Protein AF-D0A0I2-F1 (afdb_monomer_lite)

Structure (mmCIF, N/CA/C/O backbone):
data_AF-D0A0I2-F1
#
_entry.id   AF-D0A0I2-F1
#
loop_
_atom_site.group_PDB
_atom_site.id
_atom_site.type_symbol
_atom_site.label_atom_id
_atom_site.label_alt_id
_atom_site.label_comp_id
_atom_site.label_asym_id
_atom_site.label_entity_id
_atom_site.label_seq_id
_atom_site.pdbx_PDB_ins_code
_atom_site.Cartn_x
_atom_site.Cartn_y
_atom_site.Cartn_z
_atom_site.occupancy
_atom_site.B_iso_or_equiv
_atom_site.auth_seq_id
_atom_site.auth_comp_id
_atom_site.auth_asym_id
_atom_site.auth_atom_id
_atom_site.pdbx_PDB_model_num
ATOM 1 N N . MET A 1 1 ? 7.404 -33.463 46.303 1.00 35.62 1 MET A N 1
ATOM 2 C CA . MET A 1 1 ? 6.006 -33.012 46.134 1.00 35.62 1 MET A CA 1
ATOM 3 C C . MET A 1 1 ? 6.028 -31.801 45.209 1.00 35.62 1 MET A C 1
ATOM 5 O O . MET A 1 1 ? 6.308 -30.707 45.674 1.00 35.62 1 MET A O 1
ATOM 9 N N . SER A 1 2 ? 5.887 -32.007 43.897 1.00 42.53 2 SER A N 1
ATOM 10 C CA . SER A 1 2 ? 5.952 -30.939 42.888 1.00 42.53 2 SER A CA 1
ATOM 11 C C . SER A 1 2 ? 4.595 -30.244 42.778 1.00 42.53 2 SER A C 1
ATOM 13 O O . SER A 1 2 ? 3.611 -30.884 42.399 1.00 42.53 2 SER A O 1
ATOM 15 N N . LEU A 1 3 ? 4.545 -28.959 43.124 1.00 47.94 3 LEU A N 1
ATOM 16 C CA . LEU A 1 3 ? 3.381 -28.103 42.920 1.00 47.94 3 LEU A CA 1
ATOM 17 C C . LEU A 1 3 ? 3.117 -28.014 41.413 1.00 47.94 3 LEU A C 1
ATOM 19 O O . LEU A 1 3 ? 3.904 -27.432 40.675 1.00 47.94 3 LEU A O 1
ATOM 23 N N . ARG A 1 4 ? 2.043 -28.655 40.947 1.00 51.91 4 ARG A N 1
ATOM 24 C CA . ARG A 1 4 ? 1.527 -28.429 39.597 1.00 51.91 4 ARG A CA 1
ATOM 25 C C . ARG A 1 4 ? 0.858 -27.062 39.608 1.00 51.91 4 ARG A C 1
ATOM 27 O O . ARG A 1 4 ? -0.255 -26.930 40.111 1.00 51.91 4 ARG A O 1
ATOM 34 N N . GLU A 1 5 ? 1.569 -26.058 39.114 1.00 54.38 5 GLU A N 1
ATOM 35 C CA . GLU A 1 5 ? 0.975 -24.782 38.741 1.00 54.38 5 GLU A CA 1
ATOM 36 C C . GLU A 1 5 ? -0.090 -25.063 37.678 1.00 54.38 5 GLU A C 1
ATOM 38 O O . GLU A 1 5 ? 0.164 -25.695 36.653 1.00 54.38 5 GLU A O 1
ATOM 43 N N . ILE A 1 6 ? -1.327 -24.688 37.985 1.00 58.00 6 ILE A N 1
ATOM 44 C CA . ILE A 1 6 ? -2.437 -24.758 37.045 1.00 58.00 6 ILE A CA 1
ATOM 45 C C . ILE A 1 6 ? -2.202 -23.606 36.071 1.00 58.00 6 ILE A C 1
ATOM 47 O O . ILE A 1 6 ? -2.429 -22.449 36.423 1.00 58.00 6 ILE A O 1
ATOM 51 N N . GLU A 1 7 ? -1.702 -23.912 34.875 1.00 58.47 7 GLU A N 1
ATOM 52 C CA . GLU A 1 7 ? -1.634 -22.954 33.775 1.00 58.47 7 GLU A CA 1
ATOM 53 C C . GLU A 1 7 ? -3.057 -22.452 33.492 1.00 58.47 7 GLU A C 1
ATOM 55 O O . GLU A 1 7 ? -3.913 -23.173 32.975 1.00 58.47 7 GLU A O 1
ATOM 60 N N . LEU A 1 8 ? -3.342 -21.218 33.913 1.00 54.88 8 LEU A N 1
ATOM 61 C CA . LEU A 1 8 ? -4.572 -20.516 33.574 1.00 54.88 8 LEU A CA 1
ATOM 62 C C . LEU A 1 8 ? -4.639 -20.429 32.051 1.00 54.88 8 LEU A C 1
ATOM 64 O O . LEU A 1 8 ? -3.781 -19.801 31.430 1.00 54.88 8 LEU A O 1
ATOM 68 N N . ALA A 1 9 ? -5.653 -21.067 31.464 1.00 54.72 9 ALA A N 1
ATOM 69 C CA . ALA A 1 9 ? -5.948 -20.962 30.045 1.00 54.72 9 ALA A CA 1
ATOM 70 C C . ALA A 1 9 ? -5.943 -19.480 29.656 1.00 54.72 9 ALA A C 1
ATOM 72 O O . ALA A 1 9 ? -6.775 -18.703 30.133 1.00 54.72 9 ALA A O 1
ATOM 73 N N . GLN A 1 10 ? -4.966 -19.082 28.837 1.00 57.22 10 GLN A N 1
ATOM 74 C CA . GLN A 1 10 ? -4.901 -17.728 28.318 1.00 57.22 10 GLN A CA 1
ATOM 75 C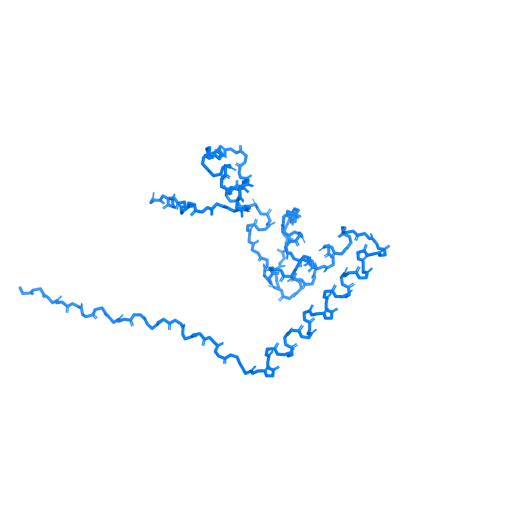 C . GLN A 1 10 ? -6.218 -17.458 27.597 1.00 57.22 10 GLN A C 1
ATOM 77 O O . GLN A 1 10 ? -6.601 -18.192 26.684 1.00 57.22 10 GLN A O 1
ATOM 82 N N . VAL A 1 11 ? -6.942 -16.444 28.067 1.00 52.91 11 VAL A N 1
ATOM 83 C CA . VAL A 1 11 ? -8.180 -15.980 27.450 1.00 52.91 11 VAL A CA 1
ATOM 84 C C . VAL A 1 11 ? -7.836 -15.641 26.005 1.00 52.91 11 VAL A C 1
ATOM 86 O O . VAL A 1 11 ? -7.155 -14.650 25.751 1.00 52.91 11 VAL A O 1
ATOM 89 N N . GLN A 1 12 ? -8.264 -16.489 25.065 1.00 60.31 12 GLN A N 1
ATOM 90 C CA . GLN A 1 12 ? -8.186 -16.161 23.647 1.00 60.31 12 GLN A CA 1
ATOM 91 C C . GLN A 1 12 ? -8.853 -14.795 23.467 1.00 60.31 12 GLN A C 1
ATOM 93 O O . GLN A 1 12 ? -9.923 -14.577 24.054 1.00 60.31 12 GLN A O 1
ATOM 98 N N . PRO A 1 13 ? -8.232 -13.854 22.734 1.00 55.72 13 PRO A N 1
ATOM 99 C CA . PRO A 1 13 ? -8.831 -12.550 22.523 1.00 55.72 13 PRO A CA 1
ATOM 100 C C . PRO A 1 13 ? -10.205 -12.794 21.908 1.00 55.72 13 PRO A C 1
ATOM 102 O O . PRO A 1 13 ? -10.310 -13.359 20.822 1.00 55.72 13 PRO A O 1
ATOM 105 N N . ARG A 1 14 ? -11.262 -12.448 22.654 1.00 57.88 14 ARG A N 1
ATOM 106 C CA . ARG A 1 14 ? -12.635 -12.501 22.152 1.00 57.88 14 ARG A CA 1
ATOM 107 C C . ARG A 1 14 ? -12.631 -11.796 20.805 1.00 57.88 14 ARG A C 1
ATOM 109 O O . ARG A 1 14 ? -12.257 -10.624 20.758 1.00 57.88 14 ARG A O 1
ATOM 116 N N . GLU A 1 15 ? -13.028 -12.504 19.749 1.00 59.62 15 GLU A N 1
ATOM 117 C CA . GLU A 1 15 ? -13.300 -11.896 18.450 1.00 59.62 15 GLU A CA 1
ATOM 118 C C . GLU A 1 15 ? -14.103 -10.620 18.709 1.00 59.62 15 GLU A C 1
ATOM 120 O O . GLU A 1 15 ? -15.148 -10.656 19.369 1.00 59.62 15 GLU A O 1
ATOM 125 N N . HIS A 1 16 ? -13.555 -9.468 18.316 1.00 62.88 16 HIS A N 1
ATOM 126 C CA . HIS A 1 16 ? -14.224 -8.192 18.510 1.00 62.88 16 HIS A CA 1
ATOM 127 C C . HIS A 1 16 ? -15.508 -8.207 17.676 1.00 62.88 16 HIS A C 1
ATOM 129 O O . HIS A 1 16 ? -15.489 -7.905 16.485 1.00 62.88 16 HIS A O 1
ATOM 135 N N . LEU A 1 17 ? -16.621 -8.586 18.308 1.00 65.62 17 LEU A N 1
ATOM 136 C CA . LEU A 1 17 ? -17.964 -8.477 17.755 1.00 65.62 17 LEU A CA 1
ATOM 137 C C . LEU A 1 17 ? -18.254 -6.990 17.537 1.00 65.62 17 LEU A C 1
ATOM 139 O O . LEU A 1 17 ? -18.674 -6.278 18.447 1.00 65.62 17 LEU A O 1
ATOM 143 N N . LEU A 1 18 ? -17.956 -6.514 16.331 1.00 74.19 18 LEU A N 1
ATOM 144 C CA . LEU A 1 18 ? -18.282 -5.166 15.893 1.00 74.19 18 LEU A CA 1
ATOM 145 C C . LEU A 1 18 ? -19.782 -5.086 15.633 1.00 74.19 18 LEU A C 1
ATOM 147 O O . LEU A 1 18 ? -20.371 -5.980 15.020 1.00 74.19 18 LEU A O 1
ATOM 151 N N . HIS A 1 19 ? -2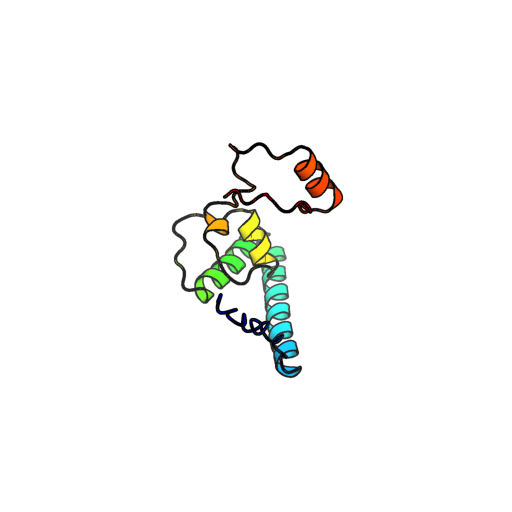0.404 -3.997 16.078 1.00 81.81 19 HIS A N 1
ATOM 152 C CA . HIS A 1 19 ? -21.804 -3.759 15.778 1.00 81.81 19 HIS A CA 1
ATOM 153 C C . HIS A 1 19 ? -21.979 -3.611 14.252 1.00 81.81 19 HIS A C 1
ATOM 155 O O . HIS A 1 19 ? -21.142 -2.974 13.605 1.00 81.81 19 HIS A O 1
ATOM 161 N N . PRO A 1 20 ? -23.055 -4.143 13.640 1.00 79.69 20 PRO A N 1
ATOM 162 C CA . PRO A 1 20 ? -23.248 -4.082 12.190 1.00 79.69 20 PRO A CA 1
ATOM 163 C C . PRO A 1 20 ? -23.163 -2.662 11.612 1.00 79.69 20 PRO A C 1
ATOM 165 O O . PRO A 1 20 ? -22.601 -2.472 10.535 1.00 79.69 20 PRO A O 1
ATOM 168 N N . CYS A 1 21 ? -23.653 -1.648 12.339 1.00 80.75 21 CYS A N 1
ATOM 169 C CA . CYS A 1 21 ? -23.507 -0.248 11.919 1.00 80.75 21 CYS A CA 1
ATOM 170 C C . CYS A 1 21 ? -22.042 0.196 11.838 1.00 80.75 21 CYS A C 1
ATOM 172 O O . CYS A 1 21 ? -21.687 0.888 10.888 1.00 80.75 21 CYS A O 1
ATOM 174 N N . ASP A 1 22 ? -21.187 -0.234 12.767 1.00 77.50 22 ASP A N 1
ATOM 175 C CA . ASP A 1 22 ? -19.767 0.132 12.773 1.00 77.50 22 ASP A CA 1
ATOM 176 C C . ASP A 1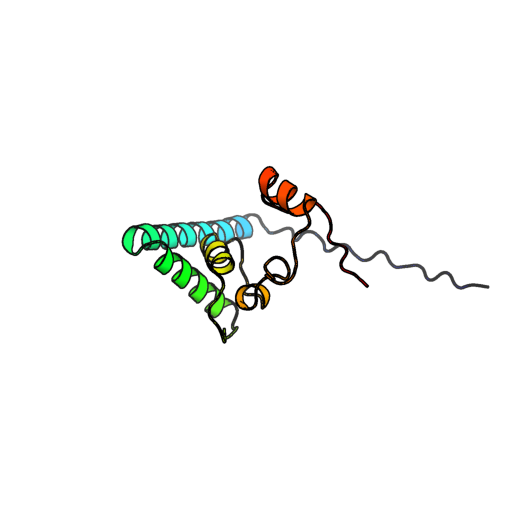 22 ? -19.045 -0.504 11.582 1.00 77.50 22 ASP A C 1
ATOM 178 O O . ASP A 1 22 ? -18.192 0.120 10.951 1.00 77.50 22 ASP A O 1
ATOM 182 N N . VAL A 1 23 ? -19.423 -1.738 11.230 1.00 76.44 23 VAL A N 1
ATOM 183 C CA . VAL A 1 23 ? -18.901 -2.435 10.047 1.00 76.44 23 VAL A CA 1
ATOM 184 C C . VAL A 1 23 ? -19.312 -1.705 8.768 1.00 76.44 23 VAL A C 1
ATOM 186 O O . VAL A 1 23 ? -18.464 -1.431 7.917 1.00 76.44 23 VAL A O 1
ATOM 189 N N . ILE A 1 24 ? -20.591 -1.338 8.641 1.00 78.12 24 ILE A N 1
ATOM 190 C CA . ILE A 1 24 ? -21.104 -0.613 7.471 1.00 78.12 24 ILE A CA 1
ATOM 191 C C . ILE A 1 24 ? -20.408 0.745 7.340 1.00 78.12 24 ILE A C 1
ATOM 193 O O . ILE A 1 24 ? -19.909 1.061 6.262 1.00 78.12 24 ILE A O 1
ATOM 197 N N . GLN A 1 25 ? -20.300 1.512 8.427 1.00 78.06 25 GLN A N 1
ATOM 198 C CA . GLN A 1 25 ? -19.653 2.826 8.426 1.00 78.06 25 GLN A CA 1
ATOM 199 C C . GLN A 1 25 ? -18.165 2.742 8.065 1.00 78.06 25 GLN A C 1
ATOM 201 O O . GLN A 1 25 ? -17.699 3.501 7.213 1.00 78.06 25 GLN A O 1
ATOM 206 N N . ARG A 1 26 ? -17.424 1.781 8.634 1.00 75.31 26 ARG A N 1
ATOM 207 C CA . ARG A 1 26 ? -16.015 1.542 8.271 1.00 75.31 26 ARG A CA 1
ATOM 208 C C . ARG A 1 26 ? -15.869 1.158 6.801 1.00 75.31 26 ARG A C 1
ATOM 210 O O . ARG A 1 26 ? -14.988 1.675 6.119 1.00 75.31 26 ARG A O 1
ATOM 217 N N . SER A 1 27 ? -16.748 0.290 6.301 1.00 78.38 27 SER A N 1
ATOM 218 C CA . SER A 1 27 ? -16.712 -0.149 4.903 1.00 78.38 27 SER A CA 1
ATOM 219 C C . SER A 1 27 ? -17.056 0.975 3.920 1.00 78.38 27 SER A C 1
ATOM 221 O O . SER A 1 27 ? -16.453 1.050 2.853 1.00 78.38 27 SER A O 1
ATOM 223 N N . ALA A 1 28 ? -17.978 1.874 4.281 1.00 83.88 28 ALA A N 1
ATOM 224 C CA . ALA A 1 28 ? -18.335 3.031 3.466 1.00 83.88 28 ALA A CA 1
ATOM 225 C C . ALA A 1 28 ? -17.143 3.986 3.328 1.00 83.88 28 ALA A C 1
ATOM 227 O O . ALA A 1 28 ? -16.756 4.322 2.214 1.00 83.88 28 ALA A O 1
ATOM 228 N N . PHE A 1 29 ? -16.480 4.307 4.443 1.00 81.00 29 PHE A N 1
ATOM 229 C CA . PHE A 1 29 ? -15.283 5.148 4.431 1.00 81.00 29 PHE A CA 1
ATOM 230 C C . PHE A 1 29 ? -14.154 4.554 3.570 1.00 81.00 29 PHE A C 1
ATOM 232 O O . PHE A 1 29 ? -13.511 5.261 2.795 1.00 81.00 29 PHE A O 1
ATOM 239 N N . GLN A 1 30 ? -13.931 3.239 3.661 1.00 82.00 30 GLN A N 1
ATOM 240 C CA . GLN A 1 30 ? -12.933 2.551 2.836 1.00 82.00 30 GLN A CA 1
ATOM 241 C C . GLN A 1 30 ? -13.282 2.583 1.343 1.00 82.00 30 GLN A C 1
ATOM 243 O O . GLN A 1 30 ? -12.389 2.768 0.516 1.00 82.00 30 GLN A O 1
ATOM 248 N N . ARG A 1 31 ? -14.563 2.425 0.988 1.00 85.56 31 ARG A N 1
ATOM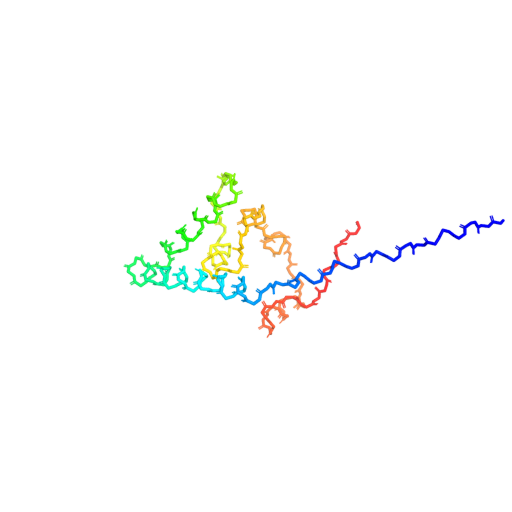 249 C CA . ARG A 1 31 ? -15.029 2.494 -0.407 1.00 85.56 31 ARG A CA 1
ATOM 250 C C . ARG A 1 31 ? -14.856 3.887 -0.994 1.00 85.56 31 ARG A C 1
ATOM 252 O O . ARG A 1 31 ? -14.297 4.002 -2.081 1.00 85.56 31 ARG A O 1
ATOM 259 N N . ASP A 1 32 ? -15.253 4.920 -0.259 1.00 87.44 32 ASP A N 1
ATOM 260 C CA . ASP A 1 32 ? -15.104 6.310 -0.696 1.00 87.44 32 ASP A CA 1
ATOM 261 C C . ASP A 1 32 ? -13.626 6.661 -0.904 1.00 87.44 32 ASP A C 1
ATOM 263 O O . ASP A 1 32 ? -13.253 7.283 -1.903 1.00 87.44 32 ASP A O 1
ATOM 267 N N . ASN A 1 33 ? -12.753 6.201 0.002 1.00 86.75 33 ASN A N 1
ATOM 268 C CA . ASN A 1 33 ? -11.321 6.422 -0.151 1.00 86.75 33 ASN A CA 1
ATOM 269 C C . ASN A 1 33 ? -10.745 5.665 -1.362 1.00 86.75 33 ASN A C 1
ATOM 271 O O . ASN A 1 33 ? -9.978 6.233 -2.140 1.00 86.75 33 ASN A O 1
ATOM 275 N N . ALA A 1 34 ? -11.154 4.411 -1.574 1.00 87.12 34 ALA A N 1
ATOM 276 C CA . ALA A 1 34 ? -10.732 3.625 -2.731 1.00 87.12 34 ALA A CA 1
ATOM 277 C C . ALA A 1 34 ? -11.174 4.265 -4.057 1.00 87.12 34 ALA A C 1
ATOM 279 O O . ALA A 1 34 ? -10.390 4.319 -5.006 1.00 87.12 34 ALA A O 1
ATOM 280 N N . GLU A 1 35 ? -12.396 4.798 -4.127 1.00 91.69 35 GLU A N 1
ATOM 281 C CA . GLU A 1 35 ? -12.884 5.503 -5.312 1.00 91.69 35 GLU A CA 1
ATOM 282 C C . GLU A 1 35 ? -12.097 6.797 -5.560 1.00 91.69 35 GLU A C 1
ATOM 284 O O . GLU A 1 35 ? -11.695 7.082 -6.691 1.00 91.69 35 GLU A O 1
ATOM 289 N N . ARG A 1 36 ? -11.795 7.561 -4.505 1.00 92.31 36 ARG A N 1
ATOM 290 C CA . ARG A 1 36 ? -10.968 8.770 -4.603 1.00 92.31 36 ARG A CA 1
ATOM 291 C C . ARG A 1 36 ? -9.556 8.456 -5.112 1.00 92.31 36 ARG A C 1
ATOM 293 O O . ARG A 1 36 ? -9.095 9.104 -6.053 1.00 92.31 36 ARG A O 1
ATOM 300 N N . LEU A 1 37 ? -8.895 7.440 -4.556 1.00 90.94 37 LEU A N 1
ATOM 301 C CA . LEU A 1 37 ? -7.577 6.984 -5.014 1.00 90.94 37 LEU A CA 1
ATOM 302 C C . LEU A 1 37 ? -7.625 6.442 -6.448 1.00 90.94 37 LEU A C 1
ATOM 304 O O . LEU A 1 37 ? -6.683 6.632 -7.220 1.00 90.94 37 LEU A O 1
ATOM 308 N N . HIS A 1 38 ? -8.726 5.798 -6.842 1.00 92.31 38 HIS A N 1
ATOM 309 C CA . HIS A 1 38 ? -8.937 5.372 -8.221 1.00 92.31 38 HIS A CA 1
ATOM 310 C C . HIS A 1 38 ? -9.014 6.568 -9.175 1.00 92.31 38 HIS A C 1
ATOM 312 O O . HIS A 1 38 ? -8.332 6.566 -10.199 1.00 92.31 38 HIS A O 1
ATOM 318 N N . ARG A 1 39 ? -9.752 7.626 -8.815 1.00 94.19 39 ARG A N 1
ATOM 319 C CA . ARG A 1 39 ? -9.809 8.864 -9.608 1.00 94.19 39 ARG A CA 1
ATOM 320 C C . ARG A 1 39 ? -8.421 9.482 -9.773 1.00 94.19 39 ARG A C 1
ATOM 322 O O . ARG A 1 39 ? -8.024 9.751 -10.902 1.00 94.19 39 ARG A O 1
ATOM 329 N N . ILE A 1 40 ? -7.651 9.611 -8.689 1.00 92.50 40 ILE A N 1
ATOM 330 C CA . ILE A 1 40 ? -6.263 10.110 -8.732 1.00 92.50 40 ILE A CA 1
ATOM 331 C C . ILE A 1 40 ? -5.403 9.248 -9.660 1.00 92.50 40 ILE A C 1
ATOM 333 O O . ILE A 1 40 ? -4.669 9.773 -10.493 1.00 92.50 40 ILE A O 1
ATOM 337 N N . ARG A 1 41 ? -5.531 7.920 -9.580 1.00 91.50 41 ARG A N 1
ATOM 338 C CA . ARG A 1 41 ? -4.806 7.011 -10.473 1.00 91.50 41 ARG A CA 1
ATOM 339 C C . ARG A 1 4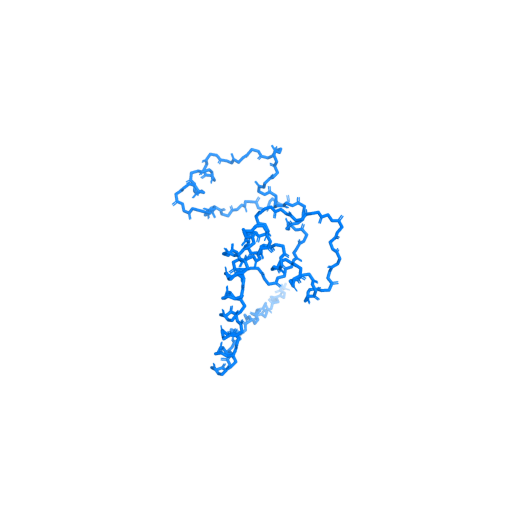1 ? -5.158 7.243 -11.939 1.00 91.50 41 ARG A C 1
ATOM 341 O O . ARG A 1 41 ? -4.263 7.213 -12.779 1.00 91.50 41 ARG A O 1
ATOM 348 N N . THR A 1 42 ? -6.436 7.435 -12.254 1.00 93.25 42 THR A N 1
ATOM 349 C CA . THR A 1 42 ? -6.879 7.658 -13.639 1.00 93.25 42 THR A CA 1
ATOM 350 C C . THR A 1 42 ? -6.444 9.012 -14.195 1.00 93.25 42 THR A C 1
ATOM 352 O O . THR A 1 42 ? -6.266 9.126 -15.403 1.00 93.25 42 THR A O 1
ATOM 355 N N . THR A 1 43 ? -6.247 10.022 -13.342 1.00 95.00 43 THR A N 1
ATOM 356 C CA . THR A 1 43 ? -5.903 11.386 -13.769 1.00 95.00 43 THR A CA 1
ATOM 357 C C . THR A 1 43 ? -4.404 11.674 -13.741 1.00 95.00 43 THR A C 1
ATOM 359 O O . THR A 1 43 ? -3.889 12.297 -14.664 1.00 95.00 43 THR A O 1
ATOM 362 N N . LEU A 1 44 ? -3.702 11.234 -12.695 1.00 92.50 44 LEU A N 1
ATOM 363 C CA . LEU A 1 44 ? -2.297 11.563 -12.416 1.00 92.50 44 LEU A CA 1
ATOM 364 C C . LEU A 1 44 ? -1.364 10.346 -12.492 1.00 92.50 44 LEU A C 1
ATOM 366 O O . LEU A 1 44 ? -0.145 10.491 -12.433 1.00 92.50 44 LEU A O 1
ATOM 370 N N . GLY A 1 45 ? -1.918 9.144 -12.640 1.00 91.88 45 GLY A N 1
ATOM 371 C CA . GLY A 1 45 ? -1.160 7.902 -12.711 1.00 91.88 45 GLY A CA 1
ATOM 372 C C . GLY A 1 45 ? -0.992 7.202 -11.362 1.00 91.88 45 GLY A C 1
ATOM 373 O O . GLY A 1 45 ? -1.384 7.687 -10.300 1.00 91.88 45 GLY A O 1
ATOM 374 N N . TRP A 1 46 ? -0.421 5.997 -11.414 1.00 88.88 46 TRP A N 1
ATOM 375 C CA . TRP A 1 46 ? -0.333 5.110 -10.250 1.00 88.88 46 TRP A CA 1
ATOM 376 C C . TRP A 1 46 ? 0.568 5.654 -9.136 1.00 88.88 46 TRP A C 1
ATOM 378 O O . TRP A 1 46 ? 0.184 5.561 -7.975 1.00 88.88 46 TRP A O 1
ATOM 388 N N . GLY A 1 47 ? 1.710 6.259 -9.480 1.00 88.06 47 GLY A N 1
ATOM 389 C CA . GLY A 1 47 ? 2.646 6.805 -8.489 1.00 88.06 47 GLY A CA 1
ATOM 390 C C . GLY A 1 47 ? 1.996 7.872 -7.609 1.00 88.06 47 GLY A C 1
ATOM 391 O O . GLY A 1 47 ? 2.018 7.753 -6.392 1.00 88.06 47 GLY A O 1
ATOM 392 N N . ALA A 1 48 ? 1.291 8.830 -8.221 1.00 89.56 48 ALA A N 1
ATOM 393 C CA . ALA A 1 48 ? 0.571 9.869 -7.489 1.00 89.56 48 ALA A CA 1
ATOM 394 C C . ALA A 1 48 ? -0.485 9.287 -6.534 1.00 89.56 48 ALA A C 1
ATOM 396 O O . ALA A 1 48 ? -0.602 9.723 -5.393 1.00 89.56 48 ALA A O 1
ATOM 397 N N . ALA A 1 49 ? -1.233 8.270 -6.972 1.00 90.25 49 ALA A N 1
ATOM 398 C CA . ALA A 1 49 ? -2.219 7.617 -6.117 1.00 90.25 49 ALA A CA 1
ATOM 399 C C . ALA A 1 49 ? -1.563 6.869 -4.943 1.00 90.25 49 ALA A C 1
ATOM 401 O O . ALA A 1 49 ? -2.043 6.961 -3.814 1.00 90.25 49 ALA A O 1
ATOM 402 N N . ALA A 1 50 ? -0.459 6.164 -5.188 1.00 88.31 50 ALA A N 1
ATOM 403 C CA . ALA A 1 50 ? 0.270 5.447 -4.149 1.00 88.31 50 ALA A CA 1
ATOM 404 C C . ALA A 1 50 ? 0.898 6.399 -3.120 1.00 88.31 50 ALA A C 1
ATOM 406 O O . ALA A 1 50 ? 0.756 6.170 -1.919 1.00 88.31 50 ALA A O 1
ATOM 407 N N . ASP A 1 51 ? 1.495 7.503 -3.574 1.00 88.19 51 ASP A N 1
ATOM 408 C CA . ASP A 1 51 ? 2.059 8.527 -2.694 1.00 88.19 51 ASP A CA 1
ATOM 409 C C . ASP A 1 51 ? 0.971 9.173 -1.834 1.00 88.19 51 ASP A C 1
ATOM 411 O O . ASP A 1 51 ? 1.137 9.290 -0.622 1.00 88.19 51 ASP A O 1
ATOM 415 N N . THR A 1 52 ? -0.182 9.527 -2.417 1.00 89.69 52 THR A N 1
ATOM 416 C CA . THR A 1 52 ? -1.295 10.093 -1.634 1.00 89.69 52 THR A CA 1
ATOM 417 C C . THR A 1 52 ? -1.792 9.128 -0.558 1.00 89.69 52 THR A C 1
ATOM 419 O O . THR A 1 52 ? -1.917 9.522 0.602 1.00 89.69 52 THR A O 1
ATOM 422 N N . ALA A 1 53 ? -1.979 7.849 -0.899 1.00 88.44 53 ALA A N 1
ATOM 423 C CA . ALA A 1 53 ? -2.367 6.822 0.065 1.00 88.44 53 ALA A CA 1
ATOM 424 C C . ALA A 1 53 ? -1.335 6.690 1.196 1.00 88.44 53 ALA A C 1
ATOM 426 O O . ALA A 1 53 ? -1.696 6.664 2.372 1.00 88.44 53 ALA A O 1
ATOM 427 N N . LEU A 1 54 ? -0.044 6.681 0.855 1.00 86.25 54 LEU A N 1
ATOM 428 C CA . LEU A 1 54 ? 1.022 6.608 1.843 1.00 86.25 54 LEU A CA 1
ATOM 429 C C . LEU A 1 54 ? 1.036 7.841 2.753 1.00 86.25 54 LEU A C 1
ATOM 431 O O . LEU A 1 54 ? 1.088 7.696 3.972 1.00 86.25 54 LEU A O 1
ATOM 435 N N . THR A 1 55 ? 0.926 9.050 2.200 1.00 86.25 55 THR A N 1
ATOM 436 C CA . THR A 1 55 ? 0.886 10.282 3.004 1.00 86.25 55 THR A CA 1
ATOM 437 C C . THR A 1 55 ? -0.295 10.317 3.970 1.00 86.25 55 THR A C 1
ATOM 439 O O . THR A 1 55 ? -0.174 10.809 5.085 1.00 86.25 55 THR A O 1
ATOM 442 N N . GLU A 1 56 ? -1.436 9.750 3.598 1.00 86.31 56 GLU A N 1
ATOM 443 C CA . GLU A 1 56 ? -2.576 9.666 4.509 1.00 86.31 56 GLU A CA 1
ATOM 444 C C . GLU A 1 56 ? -2.315 8.684 5.641 1.00 86.31 56 GLU A C 1
ATOM 446 O O . GLU A 1 56 ? -2.581 8.993 6.802 1.00 86.31 56 GLU A O 1
ATOM 451 N N . THR A 1 57 ? -1.728 7.530 5.326 1.00 82.94 57 THR A N 1
ATOM 452 C CA . THR A 1 57 ? -1.352 6.556 6.355 1.00 82.94 57 THR A CA 1
ATOM 453 C C . THR A 1 57 ? -0.281 7.100 7.300 1.00 82.94 57 THR A C 1
ATOM 455 O O . THR A 1 57 ? -0.399 6.883 8.502 1.00 82.94 57 THR A O 1
ATOM 458 N N . THR A 1 58 ? 0.705 7.870 6.816 1.00 81.25 58 THR A N 1
ATOM 459 C CA . THR A 1 58 ? 1.723 8.498 7.681 1.00 81.25 58 THR A CA 1
ATOM 460 C C . THR A 1 58 ? 1.112 9.540 8.613 1.00 81.25 58 THR A C 1
ATOM 462 O O . THR A 1 58 ? 1.453 9.580 9.798 1.00 81.25 58 THR A O 1
ATOM 465 N N . LEU A 1 59 ? 0.193 10.369 8.101 1.00 81.81 59 LEU A N 1
ATOM 466 C CA . LEU A 1 59 ? -0.512 11.379 8.892 1.00 81.81 59 LEU A CA 1
ATOM 467 C C . LEU A 1 59 ? -1.365 10.733 9.988 1.00 81.81 59 LEU A C 1
ATOM 469 O O . LEU A 1 59 ? -1.346 11.200 11.126 1.00 81.81 59 LEU A O 1
ATOM 473 N N . LEU A 1 60 ? -2.063 9.641 9.667 1.00 80.06 60 LEU A N 1
ATOM 474 C CA . LEU A 1 60 ? -2.859 8.884 10.633 1.00 80.06 60 LEU A CA 1
ATOM 475 C C . LEU A 1 60 ? -1.989 8.132 11.649 1.00 80.06 60 LEU A C 1
ATOM 477 O O . LEU A 1 60 ? -2.350 8.054 12.821 1.00 80.06 60 LEU A O 1
ATOM 481 N N . SER A 1 61 ? -0.835 7.601 11.234 1.00 72.62 61 SER A N 1
ATOM 482 C CA . SER A 1 61 ? 0.024 6.787 12.097 1.00 72.62 61 SER A CA 1
ATOM 483 C C . SER A 1 61 ? 0.959 7.605 12.998 1.00 72.62 61 SER A C 1
ATOM 485 O O . SER A 1 61 ? 1.658 7.021 13.825 1.00 72.62 61 SER A O 1
ATOM 487 N N . SER A 1 62 ? 1.016 8.938 12.866 1.00 66.56 62 SER A N 1
ATOM 488 C CA . SER A 1 62 ? 1.905 9.859 13.611 1.00 66.56 62 SER A CA 1
ATOM 489 C C . SER A 1 62 ? 3.416 9.552 13.530 1.00 66.56 62 SER A C 1
ATOM 491 O O . SER A 1 62 ? 4.221 10.120 14.271 1.00 66.56 62 SER A O 1
ATOM 493 N N . ARG A 1 63 ? 3.833 8.668 12.613 1.00 67.94 63 ARG A N 1
ATOM 494 C CA . ARG A 1 63 ? 5.234 8.248 12.440 1.00 67.94 63 ARG A CA 1
ATOM 495 C C . ARG A 1 63 ? 5.912 9.106 11.373 1.00 67.94 63 ARG A C 1
ATOM 497 O O . ARG A 1 63 ? 5.394 9.263 10.272 1.00 67.94 63 ARG A O 1
ATOM 504 N N . ARG A 1 64 ? 7.103 9.631 11.681 1.00 62.03 64 ARG A N 1
ATOM 505 C CA . ARG A 1 64 ? 7.973 10.286 10.692 1.00 62.03 64 ARG A CA 1
ATOM 506 C C . ARG A 1 64 ? 8.811 9.233 9.977 1.00 62.03 64 ARG A C 1
ATOM 508 O O . ARG A 1 64 ? 9.604 8.545 10.613 1.00 62.03 64 ARG A O 1
ATOM 515 N N . LEU A 1 65 ? 8.643 9.129 8.664 1.00 63.03 65 LEU A N 1
ATOM 516 C CA . LEU A 1 65 ? 9.502 8.304 7.821 1.00 63.03 65 LEU A CA 1
ATOM 517 C C . LEU A 1 65 ? 10.829 9.040 7.597 1.00 63.03 65 LEU A C 1
ATOM 519 O O . LEU A 1 65 ? 10.833 10.197 7.181 1.00 63.03 65 LEU A O 1
ATOM 523 N N . GLY A 1 66 ? 11.949 8.383 7.901 1.00 63.94 66 GLY A N 1
ATOM 524 C CA . GLY A 1 66 ? 13.298 8.895 7.620 1.00 63.94 66 GLY A CA 1
ATOM 525 C C . GLY A 1 66 ? 13.845 8.479 6.250 1.00 63.94 66 GLY A C 1
ATOM 526 O O . GLY A 1 66 ? 14.924 8.922 5.871 1.00 63.94 66 GLY A O 1
ATOM 527 N N . ALA A 1 67 ? 13.126 7.623 5.520 1.00 67.81 67 ALA A N 1
ATOM 528 C CA . ALA A 1 67 ? 13.533 7.081 4.228 1.00 67.81 67 ALA A CA 1
ATOM 529 C C . ALA A 1 67 ? 12.315 6.820 3.328 1.00 67.81 67 ALA A C 1
ATOM 531 O O . ALA A 1 67 ? 11.171 6.822 3.794 1.00 67.81 67 ALA A O 1
ATOM 532 N N . LEU A 1 68 ? 12.578 6.630 2.032 1.00 74.06 68 LEU A N 1
ATOM 533 C CA . LEU A 1 68 ? 11.549 6.330 1.040 1.00 74.06 68 LEU A CA 1
ATOM 534 C C . LEU A 1 68 ? 11.017 4.897 1.241 1.00 74.06 68 LEU A C 1
ATOM 536 O O . LEU A 1 68 ? 11.821 3.978 1.393 1.00 74.06 68 LEU A O 1
ATOM 540 N N . PRO A 1 69 ? 9.690 4.698 1.244 1.00 77.25 69 PRO A N 1
ATOM 541 C CA . PRO A 1 69 ? 9.068 3.385 1.384 1.00 77.25 69 PRO A CA 1
ATOM 542 C C . PRO A 1 69 ? 9.310 2.513 0.145 1.00 77.25 69 PRO A C 1
ATOM 544 O O . PRO A 1 69 ? 9.473 3.016 -0.970 1.00 77.25 69 PRO A O 1
ATOM 547 N N . SER A 1 70 ? 9.298 1.193 0.333 1.00 80.75 70 SER A N 1
ATOM 548 C CA . SER A 1 70 ? 9.425 0.234 -0.770 1.00 80.75 70 SER A CA 1
ATOM 549 C C . SER A 1 70 ? 8.223 0.283 -1.731 1.00 80.75 70 SER A C 1
ATOM 551 O O . SER A 1 70 ? 7.108 0.660 -1.361 1.00 80.75 70 SER A O 1
ATOM 553 N N . SER A 1 71 ? 8.416 -0.154 -2.981 1.00 79.94 71 SER A N 1
ATOM 554 C CA . SER A 1 71 ? 7.323 -0.284 -3.963 1.00 79.94 71 SER A CA 1
ATOM 555 C C . SER A 1 71 ? 6.231 -1.256 -3.501 1.00 79.94 71 SER A C 1
ATOM 557 O O . SER A 1 71 ? 5.051 -1.049 -3.792 1.00 79.94 71 SER A O 1
ATOM 559 N N . PHE A 1 72 ? 6.620 -2.284 -2.742 1.00 81.56 72 PHE A N 1
ATOM 560 C CA . PHE A 1 72 ? 5.716 -3.224 -2.091 1.00 81.56 72 PHE A CA 1
ATOM 561 C C . PHE A 1 72 ? 4.826 -2.516 -1.062 1.00 81.56 72 PHE A C 1
ATOM 563 O O . PHE A 1 72 ? 3.600 -2.605 -1.140 1.00 81.56 72 PHE A O 1
ATOM 570 N N . ALA A 1 73 ? 5.423 -1.726 -0.167 1.00 81.69 73 ALA A N 1
ATOM 571 C CA . ALA A 1 73 ? 4.679 -0.932 0.806 1.00 81.69 73 ALA A CA 1
ATOM 572 C C . ALA A 1 73 ? 3.707 0.046 0.124 1.00 81.69 73 ALA A C 1
ATOM 574 O O . ALA A 1 73 ? 2.524 0.089 0.463 1.00 81.69 73 ALA A O 1
ATOM 575 N N . LEU A 1 74 ? 4.166 0.772 -0.902 1.00 83.75 74 LEU A N 1
ATOM 576 C CA . LEU A 1 74 ? 3.329 1.689 -1.688 1.00 83.75 74 LEU A CA 1
ATOM 577 C C . LEU A 1 74 ? 2.108 0.989 -2.299 1.00 83.75 74 LEU A C 1
ATOM 579 O O . LEU A 1 74 ? 0.987 1.500 -2.237 1.00 83.75 74 LEU A O 1
ATOM 583 N N . TYR A 1 75 ? 2.305 -0.205 -2.857 1.00 84.69 75 TYR A N 1
ATOM 584 C CA . TYR A 1 75 ? 1.222 -1.007 -3.412 1.00 84.69 75 TYR A CA 1
ATOM 585 C C . TYR A 1 75 ? 0.196 -1.428 -2.351 1.00 84.69 75 TYR A C 1
ATOM 587 O O . TYR A 1 75 ? -1.012 -1.332 -2.591 1.00 84.69 75 TYR A O 1
ATOM 595 N N . HIS A 1 76 ? 0.659 -1.864 -1.179 1.00 83.69 76 HIS A N 1
ATOM 596 C CA . HIS A 1 76 ? -0.208 -2.322 -0.094 1.00 83.69 76 HIS A CA 1
ATOM 597 C C . HIS A 1 76 ? -0.975 -1.188 0.592 1.00 83.69 76 HIS A C 1
ATOM 599 O O . HIS A 1 76 ? -2.148 -1.366 0.936 1.00 83.69 76 HIS A O 1
ATOM 605 N N . HIS A 1 77 ? -0.373 -0.006 0.715 1.00 85.06 77 HIS A N 1
ATOM 606 C CA . HIS A 1 77 ? -1.078 1.185 1.186 1.00 85.06 77 HIS A CA 1
ATOM 607 C C . HIS A 1 77 ? -2.103 1.681 0.161 1.00 85.06 77 HIS A C 1
ATOM 609 O O . HIS A 1 77 ? -3.238 1.969 0.532 1.00 85.06 77 HIS A O 1
ATOM 615 N N . TYR A 1 78 ? -1.776 1.672 -1.137 1.00 85.56 78 TYR A N 1
ATOM 616 C CA . TYR A 1 78 ? -2.745 1.987 -2.194 1.00 85.56 78 TYR A CA 1
ATOM 617 C C . TYR A 1 78 ? -3.942 1.021 -2.209 1.00 85.56 78 TYR A C 1
ATOM 619 O O . TYR A 1 78 ? -5.085 1.437 -2.385 1.00 85.56 78 TYR A O 1
ATOM 627 N N . ARG A 1 79 ? -3.694 -0.281 -2.018 1.00 83.69 79 ARG A N 1
ATOM 628 C CA . ARG A 1 79 ? -4.744 -1.312 -1.935 1.00 83.69 79 ARG A CA 1
ATOM 629 C C . ARG A 1 79 ? -5.567 -1.239 -0.644 1.00 83.69 79 ARG A C 1
ATOM 631 O O . ARG A 1 79 ? -6.580 -1.929 -0.560 1.00 83.69 79 ARG A O 1
ATOM 638 N N . GLY A 1 80 ? -5.134 -0.462 0.349 1.00 76.38 80 GLY A N 1
ATOM 639 C CA . GLY A 1 80 ? -5.764 -0.396 1.667 1.00 76.38 80 GLY A CA 1
ATOM 640 C C . GLY A 1 80 ? -5.608 -1.676 2.493 1.00 76.38 80 GLY A C 1
ATOM 641 O O . GLY A 1 80 ? -6.356 -1.876 3.444 1.00 76.38 80 GLY A O 1
ATOM 642 N N . THR A 1 81 ? -4.665 -2.558 2.139 1.00 77.31 81 THR A N 1
ATOM 643 C CA . THR A 1 81 ? -4.399 -3.794 2.899 1.00 77.31 81 THR A CA 1
ATOM 644 C C . THR A 1 81 ? -3.581 -3.533 4.160 1.00 77.31 81 THR A C 1
ATOM 646 O O . THR A 1 81 ? -3.649 -4.321 5.096 1.00 77.31 81 THR A O 1
ATOM 649 N N . ALA A 1 82 ? -2.814 -2.439 4.183 1.00 72.19 82 ALA A N 1
ATOM 650 C CA . ALA A 1 82 ? -2.024 -2.012 5.331 1.00 72.19 82 ALA A CA 1
ATOM 651 C C . ALA A 1 82 ? -2.564 -0.682 5.876 1.00 72.19 82 ALA A C 1
ATOM 653 O O . ALA A 1 82 ? -2.579 0.327 5.166 1.00 72.19 82 ALA A O 1
ATOM 654 N N . SER A 1 83 ? -3.009 -0.689 7.135 1.00 68.00 83 SER A N 1
ATOM 655 C CA . SER A 1 83 ? -3.511 0.497 7.846 1.00 68.00 83 SER A CA 1
ATOM 656 C C . SER A 1 83 ? -2.436 1.228 8.649 1.00 68.00 83 SER A C 1
ATOM 658 O O . SER A 1 83 ? -2.651 2.364 9.061 1.00 68.00 83 SER A O 1
ATOM 660 N N . GLU A 1 84 ? -1.294 0.584 8.884 1.00 75.00 84 GLU A N 1
ATOM 661 C CA . GLU A 1 84 ? -0.193 1.115 9.682 1.00 75.00 84 GLU A CA 1
ATOM 662 C C . GLU A 1 84 ? 1.130 0.935 8.945 1.00 75.00 84 GLU A C 1
ATOM 664 O O . GLU A 1 84 ? 1.342 -0.076 8.281 1.00 75.00 84 GLU A O 1
ATOM 669 N N . LEU A 1 85 ? 2.021 1.917 9.089 1.00 76.06 85 LEU A N 1
ATOM 670 C CA . LEU A 1 85 ? 3.390 1.849 8.585 1.00 76.06 85 LEU A CA 1
ATOM 671 C C . LEU A 1 85 ? 4.298 1.180 9.605 1.00 76.06 85 LEU A C 1
ATOM 673 O O . LEU A 1 85 ? 4.457 1.668 10.730 1.00 76.06 85 LEU A O 1
ATOM 677 N N . THR A 1 86 ? 4.947 0.102 9.197 1.00 78.94 86 THR A N 1
ATOM 678 C CA . THR A 1 86 ? 5.915 -0.648 9.992 1.00 78.94 86 THR A CA 1
ATOM 679 C C . THR A 1 86 ? 7.350 -0.347 9.546 1.00 78.94 86 THR A C 1
ATOM 681 O O . THR A 1 86 ? 7.575 0.087 8.417 1.00 78.94 86 THR A O 1
ATOM 684 N N . PRO A 1 87 ? 8.366 -0.583 10.398 1.00 75.19 87 PRO A N 1
ATOM 685 C CA . PRO A 1 87 ? 9.761 -0.470 9.974 1.00 75.19 87 PRO A CA 1
ATOM 686 C C . PRO A 1 87 ? 10.103 -1.353 8.763 1.00 75.19 87 PRO A C 1
ATOM 688 O O . PRO A 1 87 ? 10.949 -0.967 7.964 1.00 75.19 87 PRO A O 1
ATOM 691 N N . MET A 1 88 ? 9.423 -2.491 8.590 1.00 77.38 88 MET A N 1
ATOM 692 C CA . MET A 1 88 ? 9.642 -3.405 7.460 1.00 77.38 88 MET A CA 1
ATOM 693 C C . MET A 1 88 ? 9.219 -2.799 6.116 1.00 77.38 88 MET A C 1
ATOM 695 O O . MET A 1 88 ? 9.789 -3.129 5.083 1.00 77.38 88 MET A O 1
ATOM 699 N N . ASP A 1 89 ? 8.280 -1.853 6.121 1.00 75.44 89 ASP A N 1
ATOM 700 C CA . ASP A 1 89 ? 7.850 -1.147 4.909 1.00 75.44 89 ASP A CA 1
ATOM 701 C C . ASP A 1 89 ? 8.936 -0.198 4.368 1.00 75.44 89 ASP A C 1
ATOM 703 O O . ASP A 1 89 ? 8.953 0.133 3.176 1.00 75.44 89 ASP A O 1
ATOM 707 N N . ILE A 1 90 ? 9.854 0.215 5.252 1.00 75.50 90 ILE A N 1
ATOM 708 C CA . ILE A 1 90 ? 10.963 1.141 4.987 1.00 75.50 90 ILE A CA 1
ATOM 709 C C . ILE A 1 90 ? 12.269 0.378 4.759 1.00 75.50 90 ILE A C 1
ATOM 711 O O . ILE A 1 90 ? 12.983 0.638 3.796 1.00 75.50 90 ILE A O 1
ATOM 715 N N . TYR A 1 91 ? 12.596 -0.540 5.668 1.00 73.81 91 TYR A N 1
ATOM 716 C CA . TYR A 1 91 ? 13.869 -1.261 5.678 1.00 73.81 91 TYR A CA 1
ATOM 717 C C . TYR A 1 91 ? 13.823 -2.579 4.896 1.00 73.81 91 TYR A C 1
ATOM 719 O O . TYR A 1 91 ? 14.854 -3.229 4.753 1.00 73.81 91 TYR A O 1
ATOM 727 N N . GLY A 1 92 ? 12.657 -2.937 4.353 1.00 69.88 92 GLY A N 1
ATOM 728 C CA . GLY A 1 92 ? 12.431 -4.197 3.659 1.00 69.88 92 GLY A CA 1
ATOM 729 C C . GLY A 1 92 ? 12.055 -5.315 4.623 1.00 69.88 92 GLY A C 1
ATOM 730 O O . GLY A 1 92 ? 12.345 -5.269 5.822 1.00 69.88 92 GLY A O 1
ATOM 731 N N . GLN A 1 93 ? 11.379 -6.333 4.094 1.00 73.69 93 GLN A N 1
ATOM 732 C CA . GLN A 1 93 ? 11.171 -7.561 4.843 1.00 73.69 93 GLN A CA 1
ATOM 733 C C . GLN A 1 93 ? 12.459 -8.393 4.830 1.00 73.69 93 GLN A C 1
ATOM 735 O O . GLN A 1 93 ? 13.207 -8.344 3.856 1.00 73.69 93 GLN A O 1
ATOM 740 N N . PRO A 1 94 ? 12.699 -9.237 5.849 1.00 69.62 94 PRO A N 1
ATOM 741 C CA . PRO A 1 94 ? 13.806 -10.201 5.820 1.00 69.62 94 PRO A CA 1
ATOM 742 C C . PRO A 1 94 ? 13.723 -11.179 4.631 1.00 69.62 94 PRO A C 1
ATOM 744 O O . PRO A 1 94 ? 14.682 -11.876 4.328 1.00 69.62 94 PRO A O 1
ATOM 747 N N . GLU A 1 95 ? 12.571 -11.240 3.961 1.00 67.69 95 GLU A N 1
ATOM 748 C CA . GLU A 1 95 ? 12.341 -11.963 2.705 1.00 67.69 95 GLU A CA 1
ATOM 749 C C . GLU A 1 95 ? 13.031 -11.374 1.493 1.00 67.69 95 GLU A C 1
ATOM 751 O O . GLU A 1 95 ? 13.359 -12.112 0.565 1.00 67.69 95 GLU A O 1
ATOM 756 N N . ASP A 1 96 ? 13.209 -10.061 1.510 1.00 67.38 96 ASP A N 1
ATOM 757 C CA . ASP A 1 96 ? 13.718 -9.288 0.392 1.00 67.38 96 ASP A CA 1
ATOM 758 C C . ASP A 1 96 ? 15.212 -8.982 0.568 1.00 67.38 96 ASP A C 1
ATOM 760 O O . ASP A 1 96 ? 15.774 -8.211 -0.209 1.00 67.38 96 ASP A O 1
ATOM 764 N N . ASP A 1 97 ? 15.865 -9.568 1.583 1.00 71.12 97 ASP A N 1
ATOM 765 C CA . ASP A 1 97 ? 17.303 -9.426 1.794 1.00 71.12 97 ASP A CA 1
ATOM 766 C C . ASP A 1 97 ? 18.055 -10.088 0.625 1.00 71.12 97 ASP A C 1
ATOM 768 O O . ASP A 1 97 ? 18.037 -11.317 0.497 1.00 71.12 97 ASP A O 1
ATOM 772 N N . PRO A 1 98 ? 18.754 -9.314 -0.230 1.00 68.06 98 PRO A N 1
ATOM 773 C CA . PRO A 1 98 ? 19.464 -9.863 -1.382 1.00 68.06 98 PRO A CA 1
ATOM 774 C C . PRO A 1 98 ? 20.616 -10.794 -0.981 1.00 68.06 98 PRO A C 1
ATOM 776 O O . PRO A 1 98 ? 21.129 -11.528 -1.826 1.00 68.06 98 PRO A O 1
ATOM 779 N N . ASN A 1 99 ? 21.035 -10.769 0.288 1.00 76.62 99 ASN A N 1
ATOM 780 C CA . ASN A 1 99 ? 22.084 -11.638 0.813 1.00 76.62 99 ASN A CA 1
ATOM 781 C C . ASN A 1 99 ? 21.553 -13.008 1.254 1.00 76.62 99 ASN A C 1
ATOM 783 O O . ASN A 1 99 ? 22.344 -13.930 1.465 1.00 76.62 99 ASN A O 1
ATOM 787 N N . VAL A 1 100 ? 20.234 -13.164 1.392 1.00 71.44 100 VAL A N 1
ATOM 788 C CA . VAL A 1 100 ? 19.601 -14.420 1.792 1.00 71.44 100 VAL A CA 1
ATOM 789 C C . VAL A 1 100 ? 19.034 -15.090 0.548 1.00 71.44 100 VAL A C 1
ATOM 791 O O . VAL A 1 100 ? 18.040 -14.655 -0.026 1.00 71.44 100 VAL A O 1
ATOM 794 N N . GLN A 1 101 ? 19.665 -16.182 0.112 1.00 71.75 101 GLN A N 1
ATOM 795 C CA . GLN A 1 101 ? 19.147 -16.947 -1.016 1.00 71.75 101 GLN A CA 1
ATOM 796 C C . GLN A 1 101 ? 17.818 -17.616 -0.617 1.00 71.75 101 GLN A C 1
ATOM 798 O O . GLN A 1 101 ? 17.802 -18.405 0.335 1.00 71.75 101 GLN A O 1
ATOM 803 N N . PRO A 1 102 ? 16.705 -17.356 -1.330 1.00 71.12 102 PRO A N 1
ATOM 804 C CA . PRO A 1 102 ? 15.452 -18.035 -1.048 1.00 71.12 102 PRO A CA 1
ATOM 805 C C . PRO A 1 102 ? 15.606 -19.532 -1.324 1.00 71.12 102 PRO A C 1
ATOM 807 O O . PRO A 1 102 ? 16.253 -19.952 -2.287 1.00 71.12 102 PRO A O 1
ATOM 810 N N . SER A 1 103 ? 14.995 -20.356 -0.476 1.00 75.31 103 SER A N 1
ATOM 811 C CA . SER A 1 103 ? 14.972 -21.801 -0.694 1.00 75.31 103 SER A CA 1
ATOM 812 C C . SER A 1 103 ? 14.248 -22.142 -2.004 1.00 75.31 103 SER A C 1
ATOM 814 O O . SER A 1 103 ? 13.277 -21.491 -2.384 1.00 75.31 103 SER A O 1
ATOM 816 N N . SER A 1 104 ? 14.659 -23.209 -2.692 1.00 80.00 104 SER A N 1
ATOM 817 C CA . SER A 1 104 ? 13.977 -23.661 -3.918 1.00 80.00 104 SER A CA 1
ATOM 818 C C . SER A 1 104 ? 12.484 -23.923 -3.695 1.00 80.00 104 SER A C 1
ATOM 820 O O . SER A 1 104 ? 11.659 -23.636 -4.559 1.00 80.00 104 SER A O 1
ATOM 822 N N . ARG A 1 105 ? 12.127 -24.410 -2.502 1.00 80.44 105 ARG A N 1
ATOM 823 C CA . ARG A 1 105 ? 10.742 -24.622 -2.085 1.00 80.44 105 ARG A CA 1
ATOM 824 C C . ARG A 1 105 ? 9.965 -23.312 -1.963 1.00 80.44 105 ARG A C 1
ATOM 826 O O . ARG A 1 105 ? 8.868 -23.229 -2.504 1.00 80.44 105 ARG A O 1
ATOM 833 N N . SER A 1 106 ? 10.531 -22.295 -1.315 1.00 76.62 106 SER A N 1
ATOM 834 C CA . SER A 1 106 ? 9.856 -21.002 -1.159 1.00 76.62 106 SER A CA 1
ATOM 835 C C . SER A 1 106 ? 9.644 -20.294 -2.497 1.00 76.62 106 SER A C 1
ATOM 837 O O . SER A 1 106 ? 8.602 -19.676 -2.699 1.00 76.62 106 SER A O 1
ATOM 839 N N . VAL A 1 107 ? 10.563 -20.459 -3.455 1.00 79.44 107 VAL A N 1
ATOM 840 C CA . VAL A 1 107 ? 10.378 -19.967 -4.831 1.00 79.44 107 VAL A CA 1
ATOM 841 C C . VAL A 1 107 ? 9.180 -20.642 -5.507 1.00 79.44 107 VAL A C 1
ATOM 843 O O . VAL A 1 107 ? 8.333 -19.958 -6.080 1.00 79.44 107 VAL A O 1
ATOM 846 N N . VAL A 1 108 ? 9.071 -21.972 -5.424 1.00 82.06 108 VAL A N 1
ATOM 847 C CA . VAL A 1 108 ? 7.945 -22.719 -6.014 1.00 82.06 108 VAL A CA 1
ATOM 848 C C . VAL A 1 108 ? 6.622 -22.348 -5.343 1.00 82.06 108 VAL A C 1
ATOM 850 O O . VAL A 1 108 ? 5.623 -22.150 -6.028 1.00 82.06 108 VAL A O 1
ATOM 853 N N . GLU A 1 109 ? 6.606 -22.201 -4.021 1.00 82.75 109 GLU A N 1
ATOM 854 C CA . GLU A 1 109 ? 5.399 -21.819 -3.285 1.00 82.75 109 GLU A CA 1
ATOM 855 C C . GLU A 1 109 ? 4.940 -20.400 -3.635 1.00 82.75 109 GLU A C 1
ATOM 857 O O . GLU A 1 109 ? 3.766 -20.206 -3.950 1.00 82.75 109 GLU A O 1
ATOM 862 N N . LYS A 1 110 ? 5.861 -19.430 -3.708 1.00 81.44 110 LYS A N 1
ATOM 863 C CA . LYS A 1 110 ? 5.554 -18.071 -4.177 1.00 81.44 110 LYS A CA 1
ATOM 864 C C . LYS A 1 110 ? 5.012 -18.063 -5.609 1.00 81.44 110 LYS A C 1
ATOM 866 O O . LYS A 1 110 ? 4.076 -17.322 -5.887 1.00 81.44 110 LYS A O 1
ATOM 871 N N . LEU A 1 111 ? 5.536 -18.903 -6.503 1.00 76.50 111 LEU A N 1
ATOM 872 C CA . LEU A 1 111 ? 5.041 -19.000 -7.883 1.00 76.50 111 LEU A CA 1
ATOM 873 C C . LEU A 1 111 ? 3.642 -19.623 -7.983 1.00 76.50 111 LEU A C 1
ATOM 875 O O . LEU A 1 111 ? 2.843 -19.185 -8.805 1.00 76.50 111 LEU A O 1
ATOM 879 N N . VAL A 1 112 ? 3.350 -20.646 -7.178 1.00 82.81 112 VAL A N 1
ATOM 880 C CA . VAL A 1 112 ? 2.086 -21.398 -7.262 1.00 82.81 112 VAL A CA 1
ATOM 881 C C . VAL A 1 112 ? 0.974 -20.738 -6.449 1.00 82.81 112 VAL A C 1
ATOM 883 O O . VAL A 1 112 ? -0.155 -20.628 -6.920 1.00 82.81 112 VAL A O 1
ATOM 886 N N . TYR A 1 113 ? 1.281 -20.298 -5.232 1.00 78.31 113 TYR A N 1
ATOM 887 C CA . TYR A 1 113 ? 0.296 -19.815 -4.263 1.00 78.31 113 TYR A CA 1
ATOM 888 C C . TYR A 1 113 ? 0.349 -18.297 -4.065 1.00 78.31 113 TYR A C 1
ATOM 890 O O . TYR A 1 113 ? -0.530 -17.730 -3.418 1.00 78.31 113 TYR A O 1
ATOM 898 N N . GLY A 1 114 ? 1.364 -17.615 -4.602 1.00 71.31 114 GLY A N 1
ATOM 899 C CA . GLY A 1 114 ? 1.577 -16.180 -4.396 1.00 71.31 114 GLY A CA 1
ATOM 900 C C . GLY A 1 114 ? 2.156 -15.824 -3.023 1.00 71.31 114 GLY A C 1
ATOM 901 O O . GLY A 1 114 ? 2.373 -14.648 -2.750 1.00 71.31 114 GLY A O 1
ATOM 902 N N . HIS A 1 115 ? 2.395 -16.813 -2.158 1.00 70.19 115 HIS A N 1
ATOM 903 C CA . HIS A 1 115 ? 2.956 -16.647 -0.818 1.00 70.19 115 HIS A CA 1
ATOM 904 C C . HIS A 1 115 ? 3.645 -17.938 -0.356 1.00 70.19 115 HIS A C 1
ATOM 906 O O . HIS A 1 115 ? 3.368 -19.021 -0.873 1.00 70.19 115 HIS A O 1
ATOM 912 N N . GLU A 1 116 ? 4.566 -17.816 0.602 1.00 75.62 116 GLU A N 1
ATOM 913 C CA . GLU A 1 116 ? 5.224 -18.968 1.228 1.00 75.62 116 GLU A CA 1
ATOM 914 C C . GLU A 1 116 ? 4.244 -19.659 2.182 1.00 75.62 116 GLU A C 1
ATOM 916 O O . GLU A 1 116 ? 3.637 -19.015 3.038 1.00 75.62 116 GLU A O 1
ATOM 921 N N . LEU A 1 117 ? 4.078 -20.973 2.027 1.00 73.75 117 LEU A N 1
ATOM 922 C CA . LEU A 1 117 ? 3.232 -21.795 2.899 1.00 73.75 117 LEU A CA 1
ATOM 923 C C . LEU A 1 117 ? 4.052 -22.429 4.022 1.00 73.75 117 LEU A C 1
ATOM 925 O O . LEU A 1 117 ? 3.517 -22.798 5.068 1.00 73.75 117 LEU A O 1
ATOM 929 N N . THR A 1 118 ? 5.358 -22.582 3.813 1.00 70.19 118 THR A N 1
ATOM 930 C CA . THR A 1 118 ? 6.259 -23.058 4.854 1.00 70.19 118 THR A CA 1
ATOM 931 C C . THR A 1 118 ? 6.390 -22.040 5.969 1.00 70.19 118 THR A C 1
ATOM 933 O O . THR A 1 118 ? 6.868 -20.929 5.744 1.00 70.19 118 THR A O 1
ATOM 936 N N . MET A 1 119 ? 6.070 -22.457 7.198 1.00 62.84 119 MET A N 1
ATOM 937 C CA . MET A 1 119 ? 6.548 -21.753 8.381 1.00 62.84 119 MET A CA 1
ATOM 938 C C . MET A 1 119 ? 8.067 -21.655 8.300 1.00 62.84 119 MET A C 1
ATOM 940 O O . MET A 1 119 ? 8.766 -22.672 8.277 1.00 62.84 119 MET A O 1
ATOM 944 N N . LYS A 1 120 ? 8.577 -20.426 8.261 1.00 63.38 120 LYS A N 1
ATOM 945 C CA . LYS A 1 120 ? 10.001 -20.199 8.446 1.00 63.38 120 LYS A CA 1
ATOM 946 C C . LYS A 1 120 ? 10.381 -20.706 9.816 1.00 63.38 120 LYS A C 1
ATOM 948 O O . LYS A 1 120 ? 9.735 -20.367 10.808 1.00 63.38 120 LYS A O 1
ATOM 953 N N . ASN A 1 121 ? 11.457 -21.479 9.866 1.00 56.78 121 ASN A N 1
ATOM 954 C CA . ASN A 1 121 ? 12.165 -21.677 11.113 1.00 56.78 121 ASN A CA 1
ATOM 955 C C . ASN A 1 121 ? 12.712 -20.305 11.513 1.00 56.78 121 ASN A C 1
ATOM 957 O O . ASN A 1 121 ? 13.772 -19.890 11.051 1.00 56.78 121 ASN A O 1
ATOM 961 N N . MET A 1 122 ? 11.937 -19.581 12.317 1.00 49.81 122 MET A N 1
ATOM 962 C CA . MET A 1 122 ? 12.409 -18.451 13.103 1.00 49.81 122 MET A CA 1
ATOM 963 C C . MET A 1 122 ? 13.405 -19.073 14.079 1.00 49.81 122 MET A C 1
ATOM 965 O O . MET A 1 122 ? 12.999 -19.630 15.097 1.00 49.81 122 MET A O 1
ATOM 969 N N . GLY A 1 123 ? 14.669 -19.159 13.662 1.00 46.66 123 GLY A N 1
ATOM 970 C CA . GLY A 1 123 ? 15.724 -19.795 14.441 1.00 46.66 123 GLY A CA 1
ATOM 971 C C . GLY A 1 123 ? 15.718 -19.274 15.876 1.00 46.66 123 GLY A C 1
ATOM 972 O O . GLY A 1 123 ? 15.440 -18.095 16.101 1.00 46.66 123 GLY A O 1
ATOM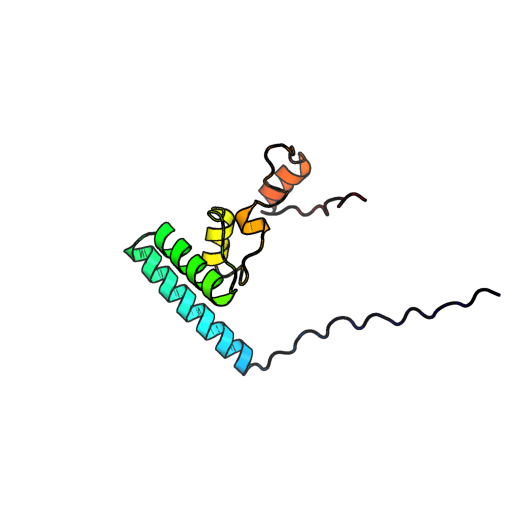 973 N N . MET A 1 124 ? 15.981 -20.176 16.825 1.00 33.25 124 MET A N 1
ATOM 974 C CA . MET A 1 124 ? 16.412 -19.778 18.167 1.00 33.25 124 MET A CA 1
ATOM 975 C C . MET A 1 124 ? 17.726 -19.006 18.093 1.00 33.25 124 MET A C 1
ATOM 977 O O . MET A 1 124 ? 18.572 -19.390 17.252 1.00 33.25 124 MET A O 1
#

Secondary structure (DSSP, 8-state):
-------------------HHHHHHHHHHHHHHHHHHHHHHHHH-HHHHHHHHHHHHHHHHTPPPSSPPPHHHHHHHHTT--SS--HHHHH--TTS-TTSPPPHHHHHHHHHHSS--SPP----

Organism: Trypanosoma brucei gambiense (strain MHOM/CI/86/DAL972) (NCBI:txid679716)

Foldseek 3Di:
DDPDDDPDDDPDPPPPPDDPVVVVVVVVVVVVLLVVLVVCCVPVNLVRSLVVLVVVLCVVQVDDDPADFDPVLSVCSSVVVDSHDDVCRGVPDPVPPPVDDDDPQQVVCCVPVVGGPDDPCPDD

Sequence (124 aa):
MSLREIELAQVQPREHLLHPCDVIQRSAFQRDNAERLHRIRTTLGWGAAADTALTETTLLSSRRLGALPSSFALYHHYRGTASELTPMDIYGQPEDDPNVQPSSRSVVEKLVYGHELTMKNMGM

Radius of gyration: 20.34 Å; chains: 1; bounding box: 46×45×60 Å

pLDDT: mean 74.95, std 12.71, range [33.25, 95.0]